Protein AF-A0A7W0L8T3-F1 (afdb_monomer_lite)

pLDDT: mean 86.24, std 13.72, range [38.03, 97.0]

Structure (mmCIF, N/CA/C/O backbone):
data_AF-A0A7W0L8T3-F1
#
_entry.id   AF-A0A7W0L8T3-F1
#
loop_
_atom_site.group_PDB
_atom_site.id
_atom_site.type_symbol
_atom_site.label_atom_id
_atom_site.label_alt_id
_atom_site.label_comp_id
_atom_site.label_asym_id
_atom_site.label_entity_id
_atom_site.label_seq_id
_atom_site.pdbx_PDB_ins_code
_atom_site.Cartn_x
_atom_site.Cartn_y
_atom_site.Cartn_z
_atom_site.occupancy
_atom_site.B_iso_or_equiv
_atom_site.auth_seq_id
_atom_site.auth_comp_id
_atom_site.auth_asym_id
_atom_site.auth_atom_id
_atom_site.pdbx_PDB_model_num
ATOM 1 N N . MET A 1 1 ? 28.649 -3.664 -5.806 1.00 54.69 1 MET A N 1
ATOM 2 C CA . MET A 1 1 ? 27.200 -3.598 -6.108 1.00 54.69 1 MET A CA 1
ATOM 3 C C . MET A 1 1 ? 27.024 -3.855 -7.599 1.00 54.69 1 MET A C 1
ATOM 5 O O . MET A 1 1 ? 27.593 -3.103 -8.372 1.00 54.69 1 MET A O 1
ATOM 9 N N . LYS A 1 2 ? 26.356 -4.936 -8.028 1.00 56.50 2 LYS A N 1
ATOM 10 C CA . LYS A 1 2 ? 26.161 -5.204 -9.468 1.00 56.50 2 LYS A CA 1
ATOM 11 C C . LYS A 1 2 ? 25.015 -4.331 -9.991 1.00 56.50 2 LYS A C 1
ATOM 13 O O . LYS A 1 2 ? 23.889 -4.440 -9.519 1.00 56.50 2 LYS A O 1
ATOM 18 N N . THR A 1 3 ? 25.361 -3.435 -10.908 1.00 69.00 3 THR A N 1
ATOM 19 C CA . THR A 1 3 ? 24.711 -2.146 -11.198 1.00 69.00 3 THR A CA 1
ATOM 20 C C . THR A 1 3 ? 23.491 -2.226 -12.113 1.00 69.00 3 THR A C 1
ATOM 22 O O . THR A 1 3 ? 22.851 -1.212 -12.354 1.00 69.00 3 THR A O 1
ATOM 25 N N . ARG A 1 4 ? 23.162 -3.404 -12.658 1.00 74.44 4 ARG A N 1
ATOM 26 C CA . ARG A 1 4 ? 22.172 -3.500 -13.732 1.00 74.44 4 ARG A CA 1
ATOM 27 C C . ARG A 1 4 ? 21.553 -4.893 -13.845 1.00 74.44 4 ARG A C 1
ATOM 29 O O . ARG A 1 4 ? 22.305 -5.873 -13.842 1.00 74.44 4 ARG A O 1
ATOM 36 N N . PRO A 1 5 ? 20.222 -5.015 -13.969 1.00 81.75 5 PRO A N 1
ATOM 37 C CA . PRO A 1 5 ? 19.572 -6.274 -14.318 1.00 81.75 5 PRO A CA 1
ATOM 38 C C . PRO A 1 5 ? 20.083 -6.797 -15.669 1.00 81.75 5 PRO A C 1
ATOM 40 O O . PRO A 1 5 ? 20.420 -6.022 -16.567 1.00 81.75 5 PRO A O 1
ATOM 43 N N . HIS A 1 6 ? 20.173 -8.119 -15.815 1.00 81.50 6 HIS A N 1
ATOM 44 C CA . HIS A 1 6 ? 20.624 -8.732 -17.065 1.00 81.50 6 HIS A CA 1
ATOM 45 C C . HIS A 1 6 ? 19.674 -8.358 -18.217 1.00 81.50 6 HIS A C 1
ATOM 47 O O . HIS A 1 6 ? 18.460 -8.416 -18.042 1.00 81.50 6 HIS A O 1
A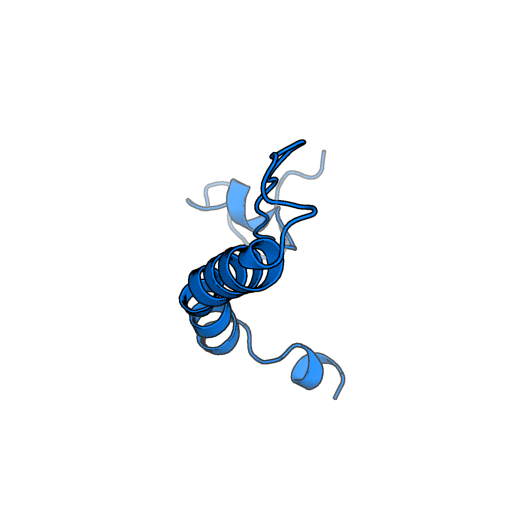TOM 53 N N . GLY A 1 7 ? 20.226 -7.967 -19.369 1.00 86.25 7 GLY A N 1
ATOM 54 C CA . GLY A 1 7 ? 19.454 -7.660 -20.583 1.00 86.25 7 GLY A CA 1
ATOM 55 C C . GLY A 1 7 ? 18.928 -6.225 -20.747 1.00 86.25 7 GLY A C 1
ATOM 56 O O . GLY A 1 7 ? 18.306 -5.952 -21.764 1.00 86.25 7 GLY A O 1
ATOM 57 N N . TYR A 1 8 ? 19.181 -5.299 -19.818 1.00 87.56 8 TYR A N 1
ATOM 58 C CA . TYR A 1 8 ? 18.667 -3.914 -19.893 1.00 87.56 8 TYR A CA 1
ATOM 59 C C . TYR A 1 8 ? 19.778 -2.897 -20.006 1.00 87.56 8 TYR A C 1
ATOM 61 O O . TYR A 1 8 ? 20.750 -3.109 -19.314 1.00 87.56 8 TYR A O 1
ATOM 69 N N . ASP A 1 9 ? 19.634 -1.809 -20.770 1.00 89.31 9 ASP A N 1
ATOM 70 C CA . ASP A 1 9 ? 20.653 -0.751 -20.906 1.00 89.31 9 ASP A CA 1
ATOM 71 C C . ASP A 1 9 ? 21.030 -0.055 -19.570 1.00 89.31 9 ASP A C 1
ATOM 73 O O . ASP A 1 9 ? 20.227 -0.035 -18.636 1.00 89.31 9 ASP A O 1
ATOM 77 N N . SER A 1 10 ? 22.264 0.464 -19.428 1.00 84.94 10 SER A N 1
ATOM 78 C CA . SER A 1 10 ? 22.697 1.151 -18.191 1.00 84.94 10 SER A CA 1
ATOM 79 C C . SER A 1 10 ? 22.029 2.509 -18.018 1.00 84.94 10 SER A C 1
ATOM 81 O O . SER A 1 10 ? 21.808 2.924 -16.889 1.00 84.94 10 SER A O 1
ATOM 83 N N . GLU A 1 11 ? 21.619 3.135 -19.115 1.00 88.38 11 GLU A N 1
ATOM 84 C CA . GLU A 1 11 ? 20.858 4.381 -19.131 1.00 88.38 11 GLU A CA 1
ATOM 85 C C . GLU A 1 11 ? 19.352 4.114 -19.289 1.00 88.38 11 GLU A C 1
ATOM 87 O O . GLU A 1 11 ? 18.577 5.003 -19.647 1.00 88.38 11 GLU A O 1
ATOM 92 N N . HIS A 1 12 ? 18.895 2.876 -19.042 1.00 89.44 12 HIS A N 1
ATOM 93 C CA . HIS A 1 12 ? 17.480 2.548 -19.166 1.00 89.44 12 HIS A CA 1
ATOM 94 C C . HIS A 1 12 ? 16.654 3.422 -18.201 1.00 89.44 12 HIS A C 1
ATOM 96 O O . HIS A 1 12 ? 16.897 3.396 -16.991 1.00 89.44 12 HIS A O 1
ATOM 102 N N . PRO A 1 13 ? 15.600 4.119 -18.668 1.00 92.94 13 PRO A N 1
ATOM 103 C CA . PRO A 1 13 ? 14.888 5.135 -17.880 1.00 92.94 13 PRO A CA 1
ATOM 104 C C . PRO A 1 13 ? 14.201 4.588 -16.619 1.00 92.94 13 PRO A C 1
ATOM 106 O O . PRO A 1 13 ? 13.771 5.341 -15.752 1.00 92.94 13 PRO A O 1
ATOM 109 N N . ARG A 1 14 ? 14.070 3.261 -16.512 1.00 90.38 14 ARG A N 1
ATOM 110 C CA . ARG A 1 14 ? 13.496 2.553 -15.355 1.00 90.38 14 ARG A CA 1
ATOM 111 C C . ARG A 1 14 ? 14.496 1.648 -14.642 1.00 90.38 14 ARG A C 1
ATOM 113 O O . ARG A 1 14 ? 14.075 0.700 -13.984 1.00 90.38 14 ARG A O 1
ATOM 120 N N . LEU A 1 15 ? 15.797 1.880 -14.810 1.00 89.69 15 LEU A N 1
ATOM 121 C CA . LEU A 1 15 ? 16.829 0.985 -14.296 1.00 89.69 15 LEU A CA 1
ATOM 122 C C . LEU A 1 15 ? 16.645 0.684 -12.804 1.00 89.69 15 LEU A C 1
ATOM 124 O O . LEU A 1 15 ? 16.650 -0.480 -12.410 1.00 89.69 15 LEU A O 1
ATOM 128 N N . GLU A 1 16 ? 16.393 1.716 -12.001 1.00 86.88 16 GLU A N 1
ATOM 129 C CA . GLU A 1 16 ? 16.183 1.567 -10.560 1.00 86.88 16 GLU A CA 1
ATOM 130 C C . GLU A 1 16 ? 14.962 0.704 -10.220 1.00 86.88 16 GLU A C 1
ATOM 132 O O . GLU A 1 16 ? 15.018 -0.099 -9.292 1.00 86.88 16 GLU A O 1
ATOM 137 N N . LEU A 1 17 ? 13.887 0.777 -11.011 1.00 88.81 17 LEU A N 1
ATOM 138 C CA . LEU A 1 17 ? 12.698 -0.053 -10.802 1.00 88.81 17 LEU A CA 1
ATOM 139 C C . LEU A 1 17 ? 12.950 -1.522 -11.153 1.00 88.81 17 LEU A C 1
ATOM 141 O O . LEU A 1 17 ? 12.498 -2.416 -10.443 1.00 88.81 17 LEU A O 1
ATOM 145 N N . LEU A 1 18 ? 13.711 -1.782 -12.217 1.00 87.81 18 LEU A N 1
ATOM 146 C CA . LEU A 1 18 ? 14.019 -3.139 -12.682 1.00 87.81 18 LEU A CA 1
ATOM 147 C C . LEU A 1 18 ? 14.912 -3.927 -11.706 1.00 87.81 18 LEU A C 1
ATOM 149 O O . LEU A 1 18 ? 15.072 -5.140 -11.846 1.00 87.81 18 LEU A O 1
ATOM 153 N N . ARG A 1 19 ? 15.505 -3.256 -10.712 1.00 85.00 19 ARG A N 1
ATOM 154 C CA . ARG A 1 19 ? 16.272 -3.903 -9.638 1.00 85.00 19 ARG A CA 1
ATOM 155 C C . ARG A 1 19 ? 15.3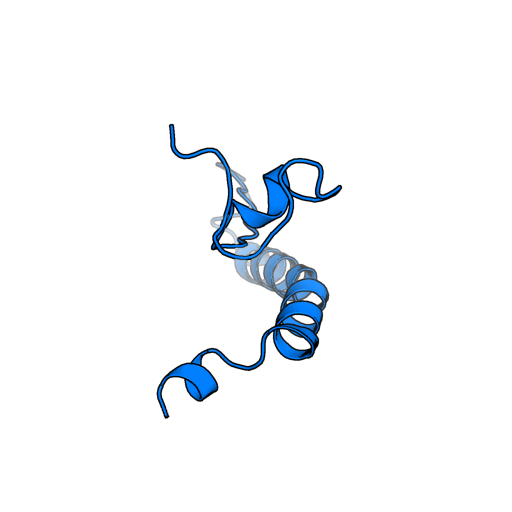65 -4.608 -8.630 1.00 85.00 19 ARG A C 1
ATOM 157 O O . ARG A 1 19 ? 15.811 -5.560 -7.987 1.00 85.00 19 ARG A O 1
ATOM 164 N N . PHE A 1 20 ? 14.108 -4.182 -8.504 1.00 86.75 20 PHE A N 1
ATOM 165 C CA . PHE A 1 20 ? 13.136 -4.813 -7.618 1.00 86.75 20 PHE A CA 1
ATOM 166 C C . PHE A 1 20 ? 12.494 -6.019 -8.307 1.00 86.75 20 PHE A C 1
ATOM 168 O O . PHE A 1 20 ? 11.941 -5.922 -9.398 1.00 86.75 20 PHE A O 1
ATOM 175 N N . ARG A 1 21 ? 12.566 -7.183 -7.654 1.00 81.75 21 ARG A N 1
ATOM 176 C CA . ARG A 1 21 ? 11.948 -8.433 -8.142 1.00 81.75 21 ARG A CA 1
ATOM 177 C C . ARG A 1 21 ? 10.554 -8.677 -7.576 1.00 81.75 21 ARG A C 1
ATOM 179 O O . ARG A 1 21 ? 9.873 -9.604 -8.004 1.00 81.75 21 ARG A O 1
ATOM 186 N N . THR A 1 22 ? 10.164 -7.890 -6.585 1.00 84.81 22 THR A N 1
ATOM 187 C CA . THR A 1 22 ? 8.917 -8.033 -5.847 1.00 84.81 22 THR A CA 1
ATOM 188 C C . THR A 1 22 ? 8.237 -6.677 -5.754 1.00 84.81 22 THR A C 1
ATOM 190 O O . THR A 1 22 ? 8.893 -5.642 -5.641 1.00 84.81 22 THR A O 1
ATOM 193 N N . LEU A 1 23 ? 6.909 -6.695 -5.802 1.00 86.94 23 LEU A N 1
ATOM 194 C CA . LEU A 1 23 ? 6.061 -5.542 -5.548 1.00 86.94 23 LEU A CA 1
ATOM 195 C C . LEU A 1 23 ? 5.041 -5.958 -4.493 1.00 86.94 23 LEU A C 1
ATOM 197 O O . LEU A 1 23 ? 4.297 -6.915 -4.697 1.00 86.94 23 LEU A O 1
ATOM 201 N N . SER A 1 24 ? 5.020 -5.240 -3.375 1.00 89.75 24 SER A N 1
ATOM 202 C CA . SER A 1 24 ? 4.138 -5.524 -2.246 1.00 89.75 24 SER A CA 1
ATOM 203 C C . SER A 1 24 ? 3.423 -4.248 -1.830 1.00 89.75 24 SER A C 1
ATOM 205 O O . SER A 1 24 ? 4.027 -3.178 -1.799 1.00 89.75 24 SER A O 1
ATOM 207 N N . ALA A 1 25 ? 2.148 -4.364 -1.470 1.00 92.38 25 ALA A N 1
ATOM 208 C CA . ALA A 1 25 ? 1.379 -3.279 -0.882 1.00 92.38 25 ALA A CA 1
ATOM 209 C C . ALA A 1 25 ? 0.880 -3.711 0.495 1.00 92.38 25 ALA A C 1
ATOM 211 O O . ALA A 1 25 ? 0.304 -4.786 0.651 1.00 92.38 25 ALA A O 1
ATOM 212 N N . ALA A 1 26 ? 1.100 -2.859 1.489 1.00 92.81 26 ALA A N 1
ATOM 213 C CA . ALA A 1 26 ? 0.672 -3.097 2.855 1.00 92.81 26 ALA A CA 1
ATOM 214 C C . ALA A 1 26 ? 0.035 -1.834 3.426 1.00 92.81 26 ALA A C 1
ATOM 216 O O . ALA A 1 26 ? 0.363 -0.709 3.042 1.00 92.81 26 ALA A O 1
ATOM 217 N N . ARG A 1 27 ? -0.882 -2.035 4.368 1.00 92.81 27 ARG A N 1
ATOM 218 C CA . ARG A 1 27 ? -1.421 -0.966 5.194 1.00 92.81 27 ARG A CA 1
ATOM 219 C C . ARG A 1 27 ? -1.213 -1.352 6.644 1.00 92.81 27 ARG A C 1
ATOM 221 O O . ARG A 1 27 ? -1.836 -2.299 7.112 1.00 92.81 27 ARG A O 1
ATOM 228 N N . ASP A 1 28 ? -0.367 -0.593 7.323 1.00 94.38 28 ASP A N 1
ATOM 229 C CA . ASP A 1 28 ? -0.295 -0.634 8.774 1.00 94.38 28 ASP A CA 1
ATOM 230 C C . ASP A 1 28 ? -1.426 0.226 9.350 1.00 94.38 28 ASP A C 1
ATOM 232 O O . ASP A 1 28 ? -1.741 1.308 8.835 1.00 94.38 28 ASP A O 1
ATOM 236 N N . TYR A 1 29 ? -2.080 -0.299 10.377 1.00 92.88 29 TYR A N 1
ATOM 237 C CA . TYR A 1 29 ? -3.113 0.409 11.112 1.00 92.88 29 TYR A CA 1
ATOM 238 C C . TYR A 1 29 ? -2.612 0.892 12.478 1.00 92.88 29 TYR A C 1
ATOM 240 O O . TYR A 1 29 ? -3.200 1.839 12.991 1.00 92.88 29 TYR A O 1
ATOM 248 N N . GLY A 1 30 ? -1.528 0.342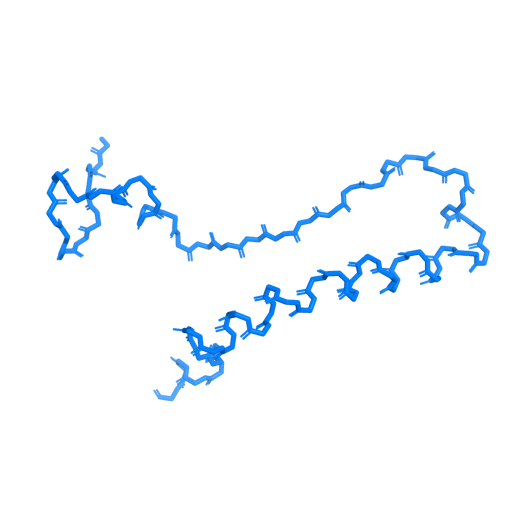 13.029 1.00 94.38 30 GLY A N 1
ATOM 249 C CA . GLY A 1 30 ? -1.077 0.638 14.390 1.00 94.38 30 GLY A CA 1
ATOM 250 C C . GLY A 1 30 ? -2.061 0.144 15.455 1.00 94.38 30 GLY A C 1
ATOM 251 O O . GLY A 1 30 ? -2.796 -0.815 15.241 1.00 94.38 30 GLY A O 1
ATOM 252 N N . ASP A 1 31 ? -2.105 0.820 16.597 1.00 93.88 31 ASP A N 1
ATOM 253 C CA . ASP A 1 31 ? -2.879 0.488 17.798 1.00 93.88 31 ASP A CA 1
ATOM 254 C C . ASP A 1 31 ? -4.260 1.165 17.830 1.00 93.88 31 ASP A C 1
ATOM 256 O O . ASP A 1 31 ? -4.628 1.907 18.738 1.00 93.88 31 ASP A O 1
ATOM 260 N N . GLN A 1 32 ? -5.075 0.915 16.808 1.00 96.19 32 GLN A N 1
ATOM 261 C CA . GLN A 1 32 ? -6.356 1.610 16.697 1.00 96.19 32 GLN A CA 1
ATOM 262 C C . GLN A 1 32 ? -7.439 1.028 17.619 1.00 96.19 32 GLN A C 1
ATOM 264 O O . GLN A 1 32 ? -7.650 -0.188 17.609 1.00 96.19 32 GLN A O 1
ATOM 269 N N . PRO A 1 33 ? -8.261 1.869 18.281 1.00 96.06 33 PRO A N 1
ATOM 270 C CA . PRO A 1 33 ? -9.330 1.412 19.177 1.00 96.06 33 PRO A CA 1
ATOM 271 C C . PRO A 1 33 ? -10.357 0.477 18.525 1.00 96.06 33 PRO A C 1
ATOM 273 O O . PRO A 1 33 ? -10.959 -0.366 19.181 1.00 96.06 33 PRO A O 1
ATOM 276 N N . TRP A 1 34 ? -10.573 0.603 17.213 1.00 96.25 34 TRP A N 1
ATOM 277 C CA . TRP A 1 34 ? -11.539 -0.224 16.495 1.00 96.25 34 TRP A CA 1
ATOM 278 C C . TRP A 1 34 ? -11.041 -1.651 16.220 1.00 96.25 34 TRP A C 1
ATOM 280 O O . TRP A 1 34 ? -11.850 -2.471 15.787 1.00 96.25 34 TRP A O 1
ATOM 290 N N . LEU A 1 35 ? -9.761 -1.974 16.450 1.00 95.50 35 LEU A N 1
ATOM 291 C CA . LEU A 1 35 ? -9.191 -3.295 16.137 1.00 95.50 35 LEU A CA 1
ATOM 292 C C . LEU A 1 35 ? -9.811 -4.435 16.945 1.00 95.50 35 LEU A C 1
ATOM 294 O O . LEU A 1 35 ? -9.945 -5.541 16.432 1.00 95.50 35 LEU A O 1
ATOM 298 N N . THR A 1 36 ? -10.224 -4.163 18.180 1.00 95.69 36 THR A N 1
ATOM 299 C CA . THR A 1 36 ? -10.904 -5.132 19.054 1.00 95.69 36 THR A CA 1
ATOM 300 C C . THR A 1 36 ? -12.427 -5.086 18.914 1.00 95.69 36 THR A C 1
ATOM 302 O O . THR A 1 36 ? -13.140 -5.884 19.519 1.00 95.69 36 THR A O 1
ATOM 305 N N . SER A 1 37 ? -12.946 -4.160 18.105 1.00 96.94 37 SER A N 1
ATOM 306 C CA . SER A 1 37 ? -14.378 -4.000 17.868 1.00 96.94 37 SER A CA 1
ATOM 307 C C . SER A 1 37 ? -14.862 -4.846 16.686 1.00 96.94 37 SER A C 1
ATOM 309 O O . SER A 1 37 ? -14.086 -5.267 15.825 1.00 96.94 37 SER A O 1
ATOM 311 N N . ARG A 1 38 ? -16.185 -5.019 16.571 1.00 96.12 38 ARG A N 1
ATOM 312 C CA . ARG A 1 38 ? -16.807 -5.691 15.415 1.00 96.12 38 ARG A CA 1
ATOM 313 C C . ARG A 1 38 ? -16.536 -4.971 14.086 1.00 96.12 38 ARG A C 1
ATOM 315 O O . ARG A 1 38 ? -16.544 -5.613 13.034 1.00 96.12 38 ARG A O 1
ATOM 322 N N . ASP A 1 39 ? -16.226 -3.674 14.121 1.00 96.31 39 ASP A N 1
ATOM 323 C CA . ASP A 1 39 ? -15.927 -2.884 12.923 1.00 96.31 39 ASP A CA 1
ATOM 324 C C . ASP A 1 39 ? -14.620 -3.297 12.242 1.00 96.31 39 ASP A C 1
ATOM 326 O O . ASP A 1 39 ? -14.458 -3.033 11.043 1.00 96.31 39 ASP A O 1
ATOM 330 N N . ALA A 1 40 ? -13.707 -3.960 12.963 1.00 97.00 40 ALA A N 1
ATOM 331 C CA . ALA A 1 40 ? -12.416 -4.401 12.443 1.00 97.00 40 ALA A CA 1
ATOM 332 C C . ALA A 1 40 ? -12.560 -5.183 11.133 1.00 97.00 40 ALA A C 1
ATOM 334 O O . ALA A 1 40 ? -11.884 -4.874 10.148 1.00 97.00 40 ALA A O 1
ATOM 335 N N . LEU A 1 41 ? -13.518 -6.114 11.070 1.00 96.38 41 LEU A N 1
ATOM 336 C CA . LEU A 1 41 ? -13.779 -6.910 9.871 1.00 96.38 41 LEU A CA 1
ATOM 337 C C . LEU A 1 41 ? -14.098 -6.024 8.660 1.00 96.38 41 LEU A C 1
ATOM 339 O O . LEU A 1 41 ? -13.553 -6.219 7.572 1.00 96.38 41 LEU A O 1
ATOM 343 N N 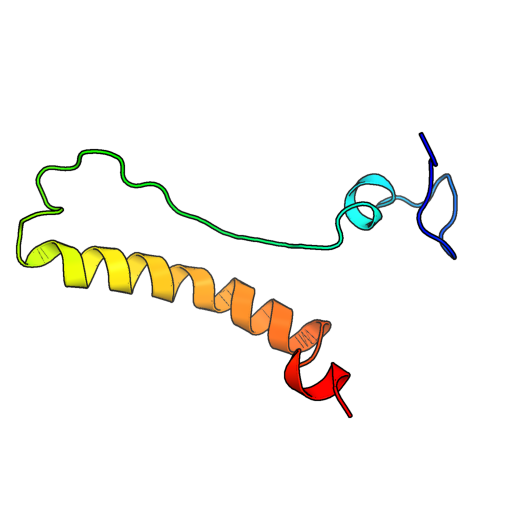. SER A 1 42 ? -14.976 -5.036 8.838 1.00 97.00 42 SER A N 1
ATOM 344 C CA . SER A 1 42 ? -15.393 -4.143 7.754 1.00 97.00 42 SER A CA 1
ATOM 345 C C . SER A 1 42 ? -14.232 -3.278 7.248 1.00 97.00 42 SER A C 1
ATOM 347 O O . SER A 1 42 ? -14.080 -3.080 6.038 1.00 97.00 42 SER A O 1
ATOM 349 N N . ARG A 1 43 ? -13.381 -2.803 8.166 1.00 96.31 43 ARG A N 1
ATOM 350 C CA . ARG A 1 43 ? -12.243 -1.923 7.877 1.00 96.31 43 ARG A CA 1
ATOM 351 C C . ARG A 1 43 ? -11.127 -2.677 7.170 1.00 96.31 43 ARG A C 1
ATOM 353 O O . ARG A 1 43 ? -10.666 -2.212 6.127 1.00 96.31 43 ARG A O 1
ATOM 360 N N . VAL A 1 44 ? -10.778 -3.866 7.658 1.00 95.38 44 VAL A N 1
ATOM 361 C CA . VAL A 1 44 ? -9.793 -4.741 7.011 1.00 95.38 44 VAL A CA 1
ATOM 362 C C . VAL A 1 44 ? -10.290 -5.149 5.626 1.00 95.38 44 VAL A C 1
ATOM 364 O O . VAL A 1 44 ? -9.589 -4.914 4.646 1.00 95.38 44 VAL A O 1
ATOM 367 N N . ARG A 1 45 ? -11.534 -5.635 5.479 1.00 96.56 45 ARG A N 1
ATOM 368 C CA . ARG A 1 45 ? -12.082 -5.999 4.153 1.00 96.56 45 ARG A CA 1
ATOM 369 C C . ARG A 1 45 ? -12.073 -4.825 3.178 1.00 96.56 45 ARG A C 1
ATOM 371 O O . ARG A 1 45 ? -11.783 -5.015 2.000 1.00 96.56 45 ARG A O 1
ATOM 378 N N . ARG A 1 46 ? -12.370 -3.609 3.644 1.00 96.62 46 ARG A N 1
ATOM 379 C CA . ARG A 1 46 ? -12.268 -2.398 2.816 1.00 96.62 46 ARG A CA 1
ATOM 380 C C . ARG A 1 46 ? -10.825 -2.132 2.385 1.00 96.62 46 ARG A C 1
ATOM 382 O O . ARG A 1 46 ? -10.614 -1.803 1.224 1.00 96.62 46 ARG A O 1
ATOM 389 N N . GLY A 1 47 ? -9.856 -2.290 3.287 1.00 95.38 47 GLY A N 1
ATOM 390 C CA . GLY A 1 47 ? -8.429 -2.198 2.973 1.00 95.38 47 GLY A CA 1
ATOM 391 C C . GLY A 1 47 ? -8.013 -3.181 1.880 1.00 95.38 47 GLY A C 1
ATOM 392 O O . GLY A 1 47 ? -7.444 -2.768 0.877 1.00 95.38 47 GLY A O 1
ATOM 393 N N . TRP A 1 48 ? -8.397 -4.450 2.010 1.00 95.12 48 TRP A N 1
ATOM 394 C CA . TRP A 1 48 ? -8.102 -5.481 1.010 1.00 95.12 48 TRP A CA 1
ATOM 395 C C . TRP A 1 48 ? -8.755 -5.195 -0.345 1.00 95.12 48 TRP A C 1
ATOM 397 O O . TRP A 1 48 ? -8.101 -5.307 -1.375 1.00 95.12 48 TRP A O 1
ATOM 407 N N . ARG A 1 49 ? -10.016 -4.741 -0.370 1.00 96.94 49 ARG A N 1
ATOM 408 C CA . ARG A 1 49 ? -10.682 -4.356 -1.629 1.00 96.94 49 ARG A CA 1
ATOM 409 C C . ARG A 1 49 ? -9.995 -3.191 -2.340 1.00 96.94 49 ARG A C 1
ATOM 411 O O . ARG A 1 49 ? -10.049 -3.124 -3.560 1.00 96.94 49 ARG A O 1
ATOM 418 N N . ARG A 1 50 ? -9.321 -2.292 -1.613 1.00 97.00 50 ARG A N 1
ATOM 419 C CA . ARG A 1 50 ? -8.531 -1.211 -2.232 1.00 97.00 50 ARG A CA 1
ATOM 420 C C . ARG A 1 50 ? -7.305 -1.723 -2.987 1.00 97.00 50 ARG A C 1
ATOM 422 O O . ARG A 1 50 ? -6.787 -0.989 -3.817 1.00 97.00 50 ARG A O 1
ATOM 429 N N . LEU A 1 51 ? -6.858 -2.952 -2.724 1.00 95.81 51 LEU A N 1
ATOM 430 C CA . LEU A 1 51 ? -5.770 -3.593 -3.463 1.00 95.81 51 LEU A CA 1
ATOM 431 C C . LEU A 1 51 ? -6.244 -4.277 -4.752 1.00 95.81 51 LEU A C 1
ATOM 433 O O . LEU A 1 51 ? -5.403 -4.715 -5.529 1.00 95.81 51 LEU A O 1
ATOM 437 N N . ALA A 1 52 ? -7.557 -4.347 -5.011 1.00 95.00 52 ALA A N 1
ATOM 438 C CA . ALA A 1 52 ? -8.083 -4.991 -6.215 1.00 95.00 52 ALA A CA 1
ATOM 439 C C . ALA A 1 52 ? -7.467 -4.438 -7.518 1.00 95.00 52 ALA A C 1
ATOM 441 O O . ALA A 1 52 ? -6.967 -5.250 -8.287 1.00 95.00 52 ALA A O 1
ATOM 442 N N . PRO A 1 53 ? -7.333 -3.109 -7.729 1.00 95.56 53 PRO A N 1
ATOM 443 C CA . PRO A 1 53 ? -6.717 -2.593 -8.954 1.00 95.56 53 PRO A CA 1
ATOM 444 C C . PRO A 1 53 ? -5.251 -3.012 -9.135 1.00 95.56 53 PRO A C 1
ATOM 446 O O . PRO A 1 53 ? -4.803 -3.229 -10.258 1.00 95.56 53 PRO A O 1
ATOM 449 N N . LEU A 1 54 ? -4.492 -3.141 -8.038 1.00 93.31 54 LEU A N 1
ATOM 450 C CA . LEU A 1 54 ? -3.115 -3.636 -8.094 1.00 93.31 54 LEU A CA 1
ATOM 451 C C . LEU A 1 54 ? -3.089 -5.112 -8.502 1.00 93.31 54 LEU A C 1
ATOM 453 O O . LEU A 1 54 ? -2.289 -5.497 -9.350 1.00 93.31 54 LEU A O 1
ATOM 457 N N . ASN A 1 55 ? -3.972 -5.928 -7.926 1.00 92.00 55 ASN A N 1
ATOM 458 C CA . ASN A 1 55 ? -4.081 -7.342 -8.276 1.00 92.00 55 ASN A CA 1
ATOM 459 C C . ASN A 1 55 ? -4.503 -7.531 -9.738 1.00 92.00 55 ASN A C 1
ATOM 461 O O . ASN A 1 55 ? -3.908 -8.354 -10.428 1.00 92.00 55 ASN A O 1
ATOM 465 N N . ASP A 1 56 ? -5.462 -6.739 -10.220 1.00 93.25 56 ASP A N 1
ATOM 466 C CA . ASP A 1 56 ? -5.914 -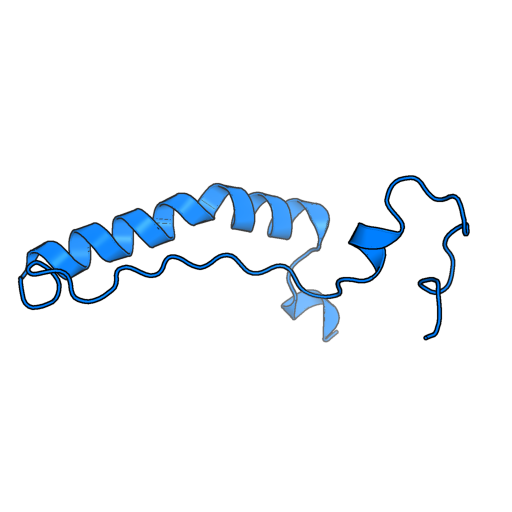6.766 -11.614 1.00 93.25 56 ASP A CA 1
ATOM 467 C C . ASP A 1 56 ? -4.773 -6.383 -12.566 1.00 93.25 56 ASP A C 1
ATOM 469 O O . ASP A 1 56 ? -4.547 -7.045 -13.583 1.00 93.25 56 ASP A O 1
ATOM 473 N N . TRP A 1 57 ? -3.992 -5.357 -12.210 1.00 93.06 57 TRP A N 1
ATOM 474 C CA . TRP A 1 57 ? -2.805 -4.972 -12.969 1.00 93.06 57 TRP A CA 1
ATOM 475 C C . TRP A 1 57 ? -1.765 -6.098 -13.010 1.00 93.06 57 TRP A C 1
ATOM 477 O O . TRP A 1 57 ? -1.268 -6.421 -14.090 1.00 93.06 57 TRP A O 1
ATOM 487 N N . ILE A 1 58 ? -1.467 -6.727 -11.867 1.00 90.56 58 ILE A N 1
ATOM 488 C CA . ILE A 1 58 ? -0.526 -7.855 -11.777 1.00 90.56 58 ILE A CA 1
ATOM 489 C C . ILE A 1 58 ? -1.010 -9.017 -12.647 1.00 90.56 58 ILE A C 1
ATOM 491 O O . ILE A 1 58 ? -0.235 -9.529 -13.453 1.00 90.56 58 ILE A O 1
ATOM 495 N N . ALA A 1 59 ? -2.282 -9.401 -12.530 1.00 89.62 59 ALA A N 1
ATOM 496 C CA . ALA A 1 59 ? -2.864 -10.487 -13.313 1.00 89.62 59 ALA A CA 1
ATOM 497 C C . ALA A 1 59 ? -2.782 -10.212 -14.823 1.00 89.62 59 ALA A C 1
ATOM 499 O O . ALA A 1 59 ? -2.451 -11.110 -15.592 1.00 89.62 59 ALA A O 1
ATOM 500 N N . THR A 1 60 ? -3.016 -8.961 -15.228 1.00 92.81 60 THR A N 1
ATOM 501 C CA . THR A 1 60 ? -2.974 -8.534 -16.634 1.00 92.81 60 THR A CA 1
ATOM 502 C C . THR A 1 60 ? -1.556 -8.547 -17.216 1.00 92.81 60 THR A C 1
ATOM 504 O O . THR A 1 60 ? -1.378 -8.926 -18.368 1.00 92.81 60 THR A O 1
ATOM 507 N N . HIS A 1 61 ? -0.541 -8.131 -16.449 1.00 88.81 61 HIS A N 1
ATOM 508 C CA . HIS A 1 61 ? 0.803 -7.871 -16.993 1.00 88.81 61 HIS A CA 1
ATOM 509 C C . HIS A 1 61 ? 1.850 -8.936 -16.651 1.00 88.81 61 HIS A C 1
ATOM 511 O O . HIS A 1 61 ? 2.856 -9.040 -17.350 1.00 88.81 61 HIS A O 1
ATOM 517 N N . LEU A 1 62 ? 1.665 -9.693 -15.567 1.00 85.25 62 LEU A N 1
ATOM 518 C CA . LEU A 1 62 ? 2.666 -10.638 -15.056 1.00 85.25 62 LEU A CA 1
ATOM 519 C C . LEU A 1 62 ? 2.230 -12.107 -15.157 1.00 85.25 62 LEU A C 1
ATOM 521 O O . LEU A 1 62 ? 3.053 -12.989 -14.890 1.00 85.25 62 LEU A O 1
ATOM 525 N N . GLY A 1 63 ? 0.974 -12.361 -15.545 1.00 75.12 63 GLY A N 1
ATOM 526 C CA . GLY A 1 63 ? 0.357 -13.687 -15.511 1.00 75.12 63 GLY A CA 1
ATOM 527 C C . GLY A 1 63 ? 0.162 -14.199 -14.080 1.00 75.12 63 GLY A C 1
ATOM 528 O O . GLY A 1 63 ? 0.596 -13.581 -13.103 1.00 75.12 63 GLY A O 1
ATOM 529 N N . SER A 1 64 ? -0.502 -15.345 -13.921 1.00 67.81 64 SER A N 1
ATOM 530 C CA . SER A 1 64 ? -0.570 -15.976 -12.599 1.00 67.81 64 SER A CA 1
ATOM 531 C C . SER A 1 64 ? 0.786 -16.608 -12.261 1.00 67.81 64 SER A C 1
ATOM 533 O O . SER A 1 64 ? 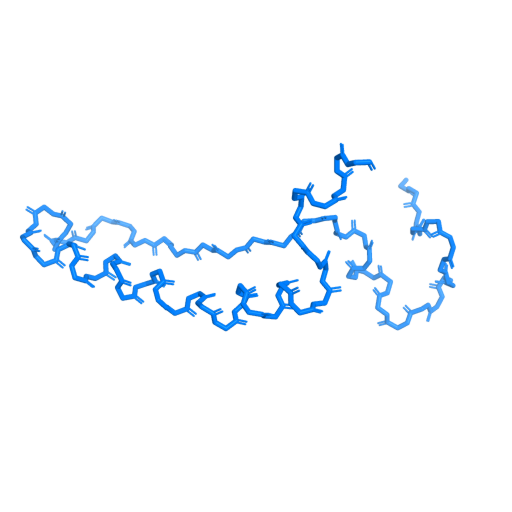1.434 -17.211 -13.113 1.00 67.81 64 SER A O 1
ATOM 535 N N . THR A 1 65 ? 1.232 -16.524 -11.007 1.00 61.56 65 THR A N 1
ATOM 536 C CA . THR A 1 65 ? 2.450 -17.232 -10.573 1.00 61.56 65 THR A CA 1
ATOM 537 C C . THR A 1 65 ? 2.303 -18.753 -10.647 1.00 61.56 65 THR A C 1
ATOM 539 O O . THR A 1 65 ? 3.315 -19.444 -10.730 1.00 61.56 65 THR A O 1
ATOM 542 N N . ALA A 1 66 ? 1.069 -19.271 -10.681 1.00 59.25 66 ALA A N 1
ATOM 543 C CA . ALA A 1 66 ? 0.791 -20.684 -10.932 1.00 59.25 66 ALA A CA 1
ATOM 544 C C . ALA A 1 66 ? 1.174 -21.115 -12.358 1.00 59.25 66 ALA A C 1
ATOM 546 O O . ALA A 1 66 ? 1.473 -22.283 -12.583 1.00 59.25 66 ALA A O 1
ATOM 547 N N . ASP A 1 67 ? 1.232 -20.171 -13.297 1.00 53.34 67 ASP A N 1
ATOM 548 C CA . ASP A 1 67 ? 1.605 -20.427 -14.689 1.00 53.34 67 ASP A CA 1
ATOM 549 C C . ASP A 1 67 ? 3.123 -20.612 -14.856 1.00 53.34 67 ASP A C 1
ATOM 551 O O . ASP A 1 67 ? 3.588 -21.262 -15.783 1.00 53.34 67 ASP A O 1
ATOM 555 N N . ARG A 1 68 ? 3.920 -20.098 -13.907 1.00 50.28 68 ARG A N 1
ATOM 556 C CA . ARG A 1 68 ? 5.391 -20.172 -13.928 1.00 50.28 68 ARG A CA 1
ATOM 557 C C . ARG A 1 68 ? 5.966 -21.499 -13.409 1.00 50.28 68 ARG A C 1
ATOM 559 O O . ARG A 1 68 ? 7.183 -21.657 -13.405 1.00 50.28 68 ARG A O 1
ATOM 566 N N . ALA A 1 69 ? 5.111 -22.404 -12.928 1.00 49.00 69 ALA A N 1
ATOM 567 C CA . ALA A 1 69 ? 5.484 -23.716 -12.393 1.00 49.00 69 ALA A CA 1
ATOM 568 C C . ALA A 1 69 ? 5.183 -24.884 -13.358 1.00 49.00 69 ALA A C 1
ATOM 570 O O . ALA A 1 69 ? 5.327 -26.038 -12.955 1.00 49.00 69 ALA A O 1
ATOM 571 N N . ARG A 1 70 ? 4.749 -24.597 -14.594 1.00 38.03 70 ARG A N 1
ATOM 572 C CA . ARG A 1 70 ? 4.619 -25.582 -15.678 1.00 38.03 70 ARG A CA 1
ATOM 573 C C . ARG A 1 70 ? 5.832 -25.575 -16.593 1.00 38.03 70 ARG A C 1
ATOM 575 O O . ARG A 1 70 ? 6.370 -24.475 -16.842 1.00 38.03 70 ARG A O 1
#

Secondary structure (DSSP, 8-state):
---S-TTS-TT-TTHHHHT-----------S-GGGGSTHHHHHHHHHHHTTHHHHHHHHHHH--GGGGG-

Foldseek 3Di:
DPQADPPDDSVHVCGVVVVDPDDDDDDDPPPDPCCPPPCVVVVVVVVVVVCVVVVVVCCVPVNDPVVVVD

Radius of gyration: 18.17 Å; chains: 1; bounding box: 44×31×40 Å

Sequence (70 aa):
MKTRPHGYDSEHPRLELLRFRTLSAARDYGDQPWLTSRDALSRVRRGWRRLAPLNDWIATHLGSTADRAR